Protein AF-A0A2S9GE25-F1 (afdb_monomer_lite)

Secondary structure (DSSP, 8-state):
-GGG-SS-EEE--SSGGG-S---TT-SS-GGGGS-SSSTTEEEETT--EEEPPPP-TTHHHHHHHHSTT--PPPPP---S-----

Radius of gyration: 21.11 Å; chains: 1; bounding box: 48×35×55 Å

Sequence (85 aa):
MRDGLGLRLELRLHDAHDSNVRVAGALRRAAEGVPADQPGRGRTMAAEHFLFARPALESISVLNARYPGQSAPPIRLLPTDLAPT

Structure (mmCIF, N/CA/C/O backbone):
data_AF-A0A2S9GE25-F1
#
_entry.id   AF-A0A2S9GE25-F1
#
loop_
_atom_site.group_PDB
_atom_site.id
_atom_site.type_symbol
_atom_site.label_atom_id
_atom_site.label_alt_id
_atom_site.label_comp_id
_atom_site.label_asym_id
_atom_site.label_entity_id
_atom_site.label_seq_id
_atom_site.pdbx_PDB_ins_code
_atom_site.Cartn_x
_atom_site.Cartn_y
_atom_site.Cartn_z
_atom_site.occupancy
_atom_site.B_iso_or_equiv
_atom_site.auth_seq_id
_atom_site.auth_comp_id
_atom_site.auth_asym_id
_atom_site.auth_atom_id
_atom_site.pdbx_PDB_model_num
ATOM 1 N N . MET A 1 1 ? 1.827 17.189 1.875 1.00 77.50 1 MET A N 1
ATOM 2 C CA . MET A 1 1 ? 1.602 15.778 2.277 1.00 77.50 1 MET A CA 1
ATOM 3 C C . MET A 1 1 ? 2.325 14.771 1.385 1.00 77.50 1 MET A C 1
ATOM 5 O O . MET A 1 1 ? 2.844 13.804 1.922 1.00 77.50 1 MET A O 1
ATOM 9 N N . ARG A 1 2 ? 2.416 14.995 0.061 1.00 83.19 2 ARG A N 1
ATOM 10 C CA . ARG A 1 2 ? 3.134 14.116 -0.885 1.00 83.19 2 ARG A CA 1
ATOM 11 C C . ARG A 1 2 ? 4.530 13.729 -0.391 1.00 83.19 2 ARG A C 1
ATOM 13 O O . ARG A 1 2 ? 4.833 12.542 -0.326 1.00 83.19 2 ARG A O 1
ATOM 20 N N . ASP A 1 3 ? 5.339 14.699 0.019 1.00 86.75 3 ASP A N 1
ATOM 21 C CA . ASP A 1 3 ? 6.750 14.481 0.385 1.00 86.75 3 ASP A CA 1
ATOM 22 C C . ASP A 1 3 ? 6.965 13.774 1.729 1.00 86.75 3 ASP A C 1
ATOM 24 O O . ASP A 1 3 ? 8.071 13.335 2.011 1.00 86.75 3 ASP A O 1
ATOM 28 N N . GLY A 1 4 ? 5.904 13.577 2.521 1.00 88.12 4 GLY A N 1
ATOM 29 C CA . GLY A 1 4 ? 5.959 12.817 3.776 1.00 88.12 4 GLY A CA 1
ATOM 30 C C . GLY A 1 4 ? 5.804 11.299 3.611 1.00 88.12 4 GLY A C 1
ATOM 31 O O . GLY A 1 4 ? 5.851 10.573 4.599 1.00 88.12 4 GLY A O 1
ATOM 32 N N . LEU A 1 5 ? 5.584 10.800 2.390 1.00 86.38 5 LEU A N 1
ATOM 33 C CA . LEU A 1 5 ? 5.402 9.370 2.125 1.00 86.38 5 LEU A CA 1
ATOM 34 C C . LEU A 1 5 ? 6.759 8.674 1.936 1.00 86.38 5 LEU A C 1
ATOM 36 O O . LEU A 1 5 ? 7.356 8.782 0.866 1.00 86.38 5 LEU A O 1
ATOM 40 N N . GLY A 1 6 ? 7.217 7.947 2.963 1.00 86.31 6 GLY A N 1
ATOM 41 C CA . GLY A 1 6 ? 8.517 7.258 2.965 1.00 86.31 6 GLY A CA 1
ATOM 42 C C . GLY A 1 6 ? 8.620 6.052 2.020 1.00 86.31 6 GLY A C 1
ATOM 43 O O . GLY A 1 6 ? 9.691 5.788 1.484 1.00 86.31 6 GLY A O 1
ATOM 44 N N . LEU A 1 7 ? 7.509 5.353 1.759 1.00 91.06 7 LEU A N 1
ATOM 45 C CA . LEU A 1 7 ? 7.408 4.305 0.738 1.00 91.06 7 LEU A CA 1
ATOM 46 C C . LEU A 1 7 ? 6.372 4.719 -0.305 1.00 91.06 7 LEU A C 1
ATOM 48 O O . LEU A 1 7 ? 5.255 5.110 0.035 1.00 91.06 7 LEU A O 1
ATOM 52 N N . ARG A 1 8 ? 6.739 4.605 -1.582 1.00 93.62 8 ARG A N 1
ATOM 53 C CA . ARG A 1 8 ? 5.869 4.915 -2.717 1.00 93.62 8 ARG A CA 1
ATOM 54 C C . ARG A 1 8 ? 5.905 3.770 -3.720 1.00 93.62 8 ARG A C 1
ATOM 56 O O . ARG A 1 8 ? 6.975 3.354 -4.162 1.00 93.62 8 ARG A O 1
ATOM 63 N N . LEU A 1 9 ? 4.720 3.289 -4.069 1.00 95.25 9 LEU A N 1
ATOM 64 C CA . LEU A 1 9 ? 4.492 2.270 -5.083 1.00 95.25 9 LEU A CA 1
ATOM 65 C C . LEU A 1 9 ? 3.522 2.869 -6.099 1.00 95.25 9 LEU A C 1
ATOM 67 O O . LEU A 1 9 ? 2.408 3.244 -5.737 1.00 95.25 9 LEU A O 1
ATOM 71 N N . GLU A 1 10 ? 3.962 3.008 -7.346 1.00 96.06 10 GLU A N 1
ATOM 72 C CA . GLU A 1 10 ? 3.170 3.635 -8.403 1.00 96.06 10 GLU A CA 1
ATOM 73 C C . GLU A 1 10 ? 2.568 2.556 -9.302 1.00 96.06 10 GLU A C 1
ATOM 75 O O . GLU A 1 10 ? 3.303 1.789 -9.916 1.00 96.06 10 GLU A O 1
ATOM 80 N N . LEU A 1 11 ? 1.241 2.469 -9.377 1.00 97.31 11 LEU A N 1
ATOM 81 C CA . LEU A 1 11 ? 0.552 1.587 -10.325 1.00 97.31 11 LEU A CA 1
ATOM 82 C C . LEU A 1 11 ? 0.531 2.200 -11.733 1.00 97.31 11 LEU A C 1
ATOM 84 O O . LEU A 1 11 ? 1.012 3.313 -11.944 1.00 97.31 11 LEU A O 1
ATOM 88 N N . ARG A 1 12 ? -0.046 1.495 -12.713 1.00 96.44 12 ARG A N 1
ATOM 89 C CA . ARG A 1 12 ? -0.320 2.088 -14.029 1.00 96.44 12 ARG A CA 1
ATOM 90 C C . ARG A 1 12 ? -1.116 3.389 -13.870 1.00 96.44 12 ARG A C 1
ATOM 92 O O . ARG A 1 12 ? -2.254 3.377 -13.409 1.00 96.44 12 ARG A O 1
ATOM 99 N N . LEU A 1 13 ? -0.513 4.496 -14.292 1.00 95.38 13 LEU A N 1
ATOM 100 C CA . LEU A 1 13 ? -1.174 5.797 -14.387 1.00 95.38 13 LEU A CA 1
ATOM 101 C C . LEU A 1 13 ? -1.941 5.922 -15.704 1.00 95.38 13 LEU A C 1
ATOM 103 O O . LEU A 1 13 ? -1.647 5.199 -16.648 1.00 95.38 13 LEU A O 1
ATOM 107 N N . HIS A 1 14 ? -2.898 6.844 -15.793 1.00 93.88 14 HIS A N 1
ATOM 108 C CA . HIS A 1 14 ? -3.527 7.166 -17.076 1.00 93.88 14 HIS A CA 1
ATOM 109 C C . HIS A 1 14 ? -2.537 7.920 -17.982 1.00 93.88 14 HIS A C 1
ATOM 111 O O . HIS A 1 14 ? -2.215 7.441 -19.071 1.00 93.88 14 HIS A O 1
ATOM 117 N N . ASP A 1 15 ? -1.959 9.014 -17.473 1.00 94.81 15 ASP A N 1
ATOM 118 C CA . ASP A 1 15 ? -0.856 9.749 -18.100 1.00 94.81 15 ASP A CA 1
ATOM 119 C C . ASP A 1 15 ? 0.479 9.426 -17.405 1.00 94.81 15 ASP A C 1
ATOM 121 O O . ASP A 1 15 ? 0.609 9.488 -16.182 1.00 94.81 15 ASP A O 1
ATOM 125 N N . ALA A 1 16 ? 1.498 9.066 -18.187 1.00 94.12 16 ALA A N 1
ATOM 126 C CA . ALA A 1 16 ? 2.833 8.765 -17.677 1.00 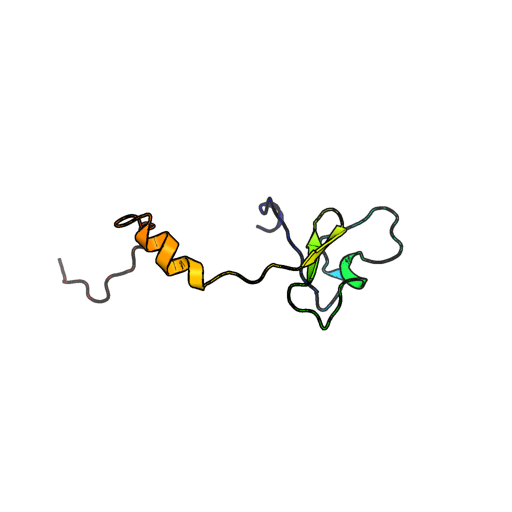94.12 16 ALA A CA 1
ATOM 127 C C . ALA A 1 16 ? 3.608 10.018 -17.214 1.00 94.12 16 ALA A C 1
ATOM 129 O O . ALA A 1 16 ? 4.597 9.889 -16.482 1.00 94.12 16 ALA A O 1
ATOM 130 N N . HIS A 1 17 ? 3.187 11.225 -17.610 1.00 92.25 17 HIS A N 1
ATOM 131 C CA . HIS A 1 17 ? 3.821 12.480 -17.184 1.00 92.25 17 HIS A CA 1
ATOM 132 C C . HIS A 1 17 ? 3.632 12.758 -15.692 1.00 92.25 17 HIS A C 1
ATOM 134 O O . HIS A 1 17 ? 4.553 13.279 -15.046 1.00 92.25 17 HIS A O 1
ATOM 140 N N . ASP A 1 18 ? 2.511 12.299 -15.139 1.00 93.69 18 ASP A N 1
ATOM 141 C CA . ASP A 1 18 ? 2.165 12.416 -13.721 1.00 93.69 18 ASP A CA 1
ATOM 142 C C . ASP A 1 18 ? 3.021 11.525 -12.811 1.00 93.69 18 ASP A C 1
ATOM 144 O O . ASP A 1 18 ? 2.988 11.664 -11.585 1.00 93.69 18 ASP A O 1
ATOM 148 N N . SER A 1 19 ? 3.823 10.629 -13.396 1.00 94.00 19 SER A N 1
ATOM 149 C CA . SER A 1 19 ? 4.691 9.720 -12.653 1.00 94.00 19 SER A CA 1
ATOM 150 C C . SER A 1 19 ? 5.604 10.478 -11.694 1.00 94.00 19 SER A C 1
ATOM 152 O O . SER A 1 19 ? 6.183 11.511 -12.034 1.00 94.00 19 SER A O 1
ATOM 154 N N . ASN A 1 20 ? 5.787 9.939 -10.496 1.00 92.19 20 ASN A N 1
ATOM 155 C CA . ASN A 1 20 ? 6.783 10.408 -9.538 1.00 92.19 20 ASN A CA 1
ATOM 156 C C . ASN A 1 20 ? 8.166 9.819 -9.823 1.00 92.19 20 ASN A C 1
ATOM 158 O O . ASN A 1 20 ? 9.168 10.334 -9.328 1.00 92.19 20 ASN A O 1
ATOM 162 N N . VAL A 1 21 ? 8.225 8.742 -10.606 1.00 92.50 21 VAL A N 1
ATOM 163 C CA . VAL A 1 21 ? 9.459 8.025 -10.905 1.00 92.50 21 VAL A CA 1
ATOM 164 C C . VAL A 1 21 ? 10.200 8.758 -12.024 1.00 92.50 21 VAL A C 1
ATOM 166 O O . VAL A 1 21 ? 9.662 9.045 -13.101 1.00 92.50 21 VAL A O 1
ATOM 169 N N . ARG A 1 22 ? 11.458 9.110 -11.760 1.00 88.31 22 ARG A N 1
ATOM 170 C CA . ARG A 1 22 ? 12.343 9.804 -12.701 1.00 88.31 22 ARG A CA 1
ATOM 171 C C . ARG A 1 22 ? 13.661 9.050 -12.764 1.00 88.31 22 ARG A C 1
ATOM 173 O O . ARG A 1 22 ? 14.299 8.844 -11.741 1.00 88.31 22 ARG A O 1
ATOM 180 N N . VAL A 1 23 ? 14.055 8.652 -13.969 1.00 90.12 23 VAL A N 1
ATOM 181 C CA . VAL A 1 23 ? 15.354 8.026 -14.228 1.00 90.12 23 VAL A CA 1
ATOM 182 C C . VAL A 1 23 ? 16.195 9.048 -14.978 1.00 90.12 23 VAL A C 1
ATOM 184 O O . VAL A 1 23 ? 15.812 9.487 -16.063 1.00 90.12 23 VAL A O 1
ATOM 187 N N . ALA A 1 24 ? 17.300 9.483 -14.373 1.00 89.94 24 ALA A N 1
ATOM 188 C CA . ALA A 1 24 ? 18.196 10.450 -14.996 1.00 89.94 24 ALA A CA 1
ATOM 189 C C . ALA A 1 24 ? 18.753 9.881 -16.312 1.00 89.94 24 ALA A C 1
ATOM 191 O O . ALA A 1 24 ? 19.178 8.731 -16.362 1.00 89.94 24 ALA A O 1
ATOM 192 N N . GLY A 1 25 ? 18.713 10.676 -17.384 1.00 89.88 25 GLY A N 1
ATOM 193 C CA . GLY A 1 25 ? 19.181 10.263 -18.712 1.00 89.88 25 GLY A CA 1
ATOM 194 C C . GLY A 1 25 ? 18.231 9.348 -19.496 1.00 89.88 25 GLY A C 1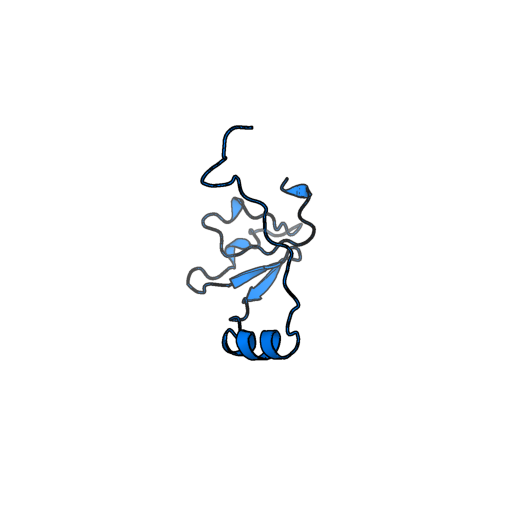
ATOM 195 O O . GLY A 1 25 ? 18.546 8.990 -20.628 1.00 89.88 25 GLY A O 1
ATOM 196 N N . ALA A 1 26 ? 17.065 8.981 -18.951 1.00 87.56 26 ALA A N 1
ATOM 197 C CA . ALA A 1 26 ? 16.083 8.200 -19.698 1.00 87.56 26 ALA A CA 1
ATOM 198 C C . ALA A 1 26 ? 15.336 9.068 -20.724 1.00 87.56 26 ALA A C 1
ATOM 200 O O . ALA A 1 26 ? 14.805 10.126 -20.390 1.00 87.56 26 ALA A O 1
ATOM 201 N N . LEU A 1 27 ? 15.244 8.575 -21.964 1.00 89.12 27 LEU A N 1
ATOM 202 C CA . LEU A 1 27 ? 14.516 9.235 -23.056 1.00 89.12 27 LEU A CA 1
ATOM 203 C C . LEU A 1 27 ? 12.989 9.198 -22.863 1.00 89.12 27 LEU A C 1
ATOM 205 O O . LEU A 1 27 ? 12.281 10.073 -23.348 1.00 89.12 27 LEU A O 1
ATOM 209 N N . ARG A 1 28 ? 12.486 8.172 -22.169 1.00 89.88 28 ARG A N 1
ATOM 210 C CA . ARG A 1 28 ? 11.059 7.924 -21.924 1.00 89.88 28 ARG A CA 1
ATOM 211 C C . ARG A 1 28 ? 10.755 7.915 -20.435 1.00 89.88 28 ARG A C 1
ATOM 213 O O . ARG A 1 28 ? 11.634 7.628 -19.614 1.00 89.88 28 ARG A O 1
ATOM 220 N N . ARG A 1 29 ? 9.501 8.183 -20.065 1.00 92.06 29 ARG A N 1
ATOM 221 C CA . ARG A 1 29 ? 9.059 8.028 -18.675 1.00 92.06 29 ARG A CA 1
ATOM 222 C C . ARG A 1 29 ? 9.054 6.553 -18.303 1.00 92.06 29 ARG A C 1
ATOM 224 O O . ARG A 1 29 ? 8.529 5.711 -19.021 1.00 92.06 29 ARG A O 1
ATOM 231 N N . ALA A 1 30 ? 9.560 6.252 -17.111 1.00 91.69 30 ALA A N 1
ATOM 232 C CA . ALA A 1 30 ? 9.545 4.900 -16.563 1.00 91.69 30 ALA A CA 1
ATOM 233 C C . ALA A 1 30 ? 8.12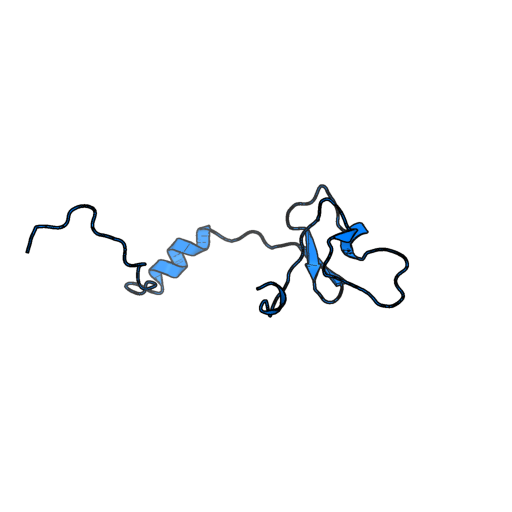6 4.296 -16.492 1.00 91.69 30 ALA A C 1
ATOM 235 O O . ALA A 1 30 ? 7.989 3.080 -16.573 1.00 91.69 30 ALA A O 1
ATOM 236 N N . ALA A 1 31 ? 7.092 5.131 -16.343 1.00 95.12 31 ALA A N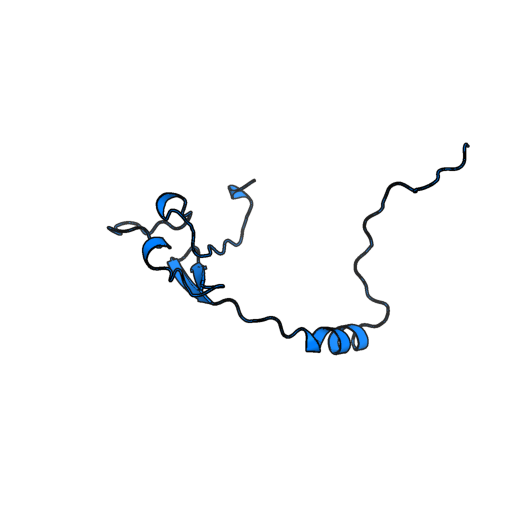 1
ATOM 237 C CA . ALA A 1 31 ? 5.694 4.712 -16.281 1.00 95.12 31 ALA A CA 1
ATOM 238 C C . ALA A 1 31 ? 5.084 4.322 -17.643 1.00 95.12 31 ALA A C 1
ATOM 240 O O . ALA A 1 31 ? 4.077 3.619 -17.662 1.00 95.12 31 ALA A O 1
ATOM 241 N N . GLU A 1 32 ? 5.687 4.716 -18.775 1.00 95.06 32 GLU A N 1
ATOM 242 C CA . GLU A 1 32 ? 5.208 4.322 -20.115 1.00 95.06 32 GLU A CA 1
ATOM 243 C C . GLU A 1 32 ? 5.307 2.808 -20.346 1.00 95.06 32 GLU A C 1
ATOM 245 O O . GLU A 1 32 ? 4.535 2.249 -21.117 1.00 95.06 32 GLU A O 1
ATOM 250 N N . GLY A 1 33 ? 6.247 2.136 -19.674 1.00 93.69 33 GLY A N 1
ATOM 251 C CA . GLY A 1 33 ? 6.466 0.694 -19.803 1.00 93.69 33 GLY A CA 1
ATOM 252 C C . GLY A 1 33 ? 5.533 -0.180 -18.960 1.00 93.69 33 GLY A C 1
ATOM 253 O O . GLY A 1 33 ? 5.684 -1.400 -18.979 1.00 93.69 33 GLY A O 1
ATOM 254 N N . VAL A 1 34 ? 4.603 0.404 -18.196 1.00 96.12 34 VAL A N 1
ATOM 255 C CA . VAL A 1 34 ? 3.692 -0.365 -17.337 1.00 96.12 34 VAL A CA 1
ATOM 256 C C . VAL A 1 34 ? 2.516 -0.899 -18.173 1.00 96.12 34 VAL A C 1
ATOM 258 O O . VAL A 1 34 ? 1.824 -0.097 -18.804 1.00 96.12 34 VAL A O 1
ATOM 261 N N . PRO A 1 35 ? 2.234 -2.218 -18.164 1.00 95.56 35 PRO A N 1
ATOM 262 C CA . PRO A 1 35 ? 1.096 -2.789 -18.889 1.00 95.56 35 PRO A CA 1
ATOM 263 C C . PRO A 1 35 ? -0.246 -2.199 -18.439 1.00 95.56 35 PRO A C 1
ATOM 265 O O . PRO A 1 35 ? -0.488 -2.034 -17.242 1.00 95.56 35 PRO A O 1
ATOM 268 N N . ALA A 1 36 ? -1.124 -1.884 -19.394 1.00 93.50 36 ALA A N 1
ATOM 269 C CA . ALA A 1 36 ? -2.420 -1.256 -19.117 1.00 93.50 36 ALA A CA 1
ATOM 270 C C . ALA A 1 36 ? -3.517 -2.256 -18.711 1.00 93.50 36 ALA A C 1
ATOM 272 O O . ALA A 1 36 ? -4.463 -1.897 -18.019 1.00 93.50 36 ALA A O 1
ATOM 273 N N . ASP A 1 37 ? -3.376 -3.508 -19.127 1.00 94.25 37 ASP A N 1
ATOM 274 C CA . ASP A 1 37 ? -4.344 -4.598 -19.004 1.00 94.25 37 ASP A CA 1
ATOM 275 C C . ASP A 1 37 ? -4.023 -5.567 -17.855 1.00 94.25 37 ASP A C 1
ATOM 277 O O . ASP A 1 37 ? -4.685 -6.592 -17.693 1.00 94.25 37 ASP A O 1
ATOM 281 N N . GLN A 1 38 ? -3.028 -5.240 -17.022 1.00 94.94 38 GLN A N 1
ATOM 282 C CA . GLN A 1 38 ? -2.597 -6.083 -15.909 1.00 94.94 38 GLN A CA 1
ATOM 283 C C . GLN A 1 38 ? -2.717 -5.355 -14.559 1.00 94.94 38 GLN A C 1
ATOM 285 O O . GLN A 1 38 ? -1.746 -4.758 -14.079 1.00 94.94 38 GLN A O 1
ATOM 290 N N . PRO A 1 39 ? -3.898 -5.407 -13.911 1.00 95.62 39 PRO A N 1
ATOM 291 C CA . PRO A 1 39 ? -4.115 -4.812 -12.599 1.00 95.62 39 PRO A CA 1
ATOM 292 C C . PRO A 1 39 ? -3.082 -5.273 -11.569 1.00 95.62 39 PRO A C 1
ATOM 294 O O . PRO A 1 39 ? -2.696 -6.440 -11.519 1.00 95.62 39 PRO A O 1
ATOM 297 N N . GLY A 1 40 ? -2.634 -4.337 -10.734 1.00 96.44 40 GLY A N 1
ATOM 298 C CA . GLY A 1 40 ? -1.598 -4.583 -9.731 1.00 96.44 40 GLY A CA 1
ATOM 299 C C . GLY A 1 40 ? -0.161 -4.458 -10.246 1.00 96.44 40 GLY A C 1
ATOM 300 O O . GLY A 1 40 ? 0.753 -4.542 -9.425 1.00 96.44 40 GLY A O 1
ATOM 301 N N . ARG A 1 41 ? 0.069 -4.240 -11.555 1.00 97.88 41 ARG A N 1
ATOM 302 C CA . ARG A 1 41 ? 1.391 -3.860 -12.086 1.00 97.88 41 ARG A CA 1
ATOM 303 C C . ARG A 1 41 ? 1.734 -2.408 -11.788 1.00 97.88 41 ARG A C 1
ATOM 305 O O . ARG A 1 41 ? 0.879 -1.524 -11.842 1.00 97.88 41 ARG A O 1
ATOM 312 N N . GLY A 1 42 ? 3.019 -2.170 -11.541 1.00 97.19 42 GLY A N 1
ATOM 313 C CA . GLY A 1 42 ? 3.525 -0.844 -11.223 1.00 97.19 42 GLY A CA 1
ATOM 314 C C . GLY A 1 42 ? 5.045 -0.715 -11.263 1.00 97.19 42 GLY A C 1
ATOM 315 O O . GLY A 1 42 ? 5.755 -1.636 -11.682 1.00 97.19 42 GLY A O 1
ATOM 316 N N . ARG A 1 43 ? 5.528 0.450 -10.820 1.00 96.44 43 ARG A N 1
ATOM 317 C CA . ARG A 1 43 ? 6.938 0.821 -10.672 1.00 96.44 43 ARG A CA 1
ATOM 318 C C . ARG A 1 43 ? 7.272 1.135 -9.214 1.00 96.44 43 ARG A C 1
ATOM 320 O O . ARG A 1 43 ? 6.519 1.832 -8.530 1.00 96.44 43 ARG A O 1
ATOM 327 N N . THR A 1 44 ? 8.424 0.665 -8.751 1.00 95.69 44 THR A N 1
ATOM 328 C CA . THR A 1 44 ? 9.042 1.165 -7.513 1.00 95.69 44 THR A CA 1
ATOM 329 C C . THR A 1 44 ? 9.664 2.544 -7.755 1.00 95.69 44 THR A C 1
ATOM 331 O O . THR A 1 44 ? 9.844 2.967 -8.901 1.00 95.69 44 THR A O 1
ATOM 334 N N . MET A 1 45 ? 10.058 3.249 -6.690 1.00 92.38 45 MET A N 1
ATOM 335 C CA . MET A 1 45 ? 10.810 4.506 -6.834 1.00 92.38 45 MET A CA 1
ATOM 336 C C . MET A 1 45 ? 12.199 4.314 -7.459 1.00 92.38 45 MET A C 1
ATOM 338 O O . MET A 1 45 ? 12.725 5.255 -8.047 1.00 92.38 45 MET A O 1
ATOM 342 N N . ALA A 1 46 ? 12.754 3.099 -7.397 1.00 93.06 46 ALA A N 1
ATOM 343 C CA . ALA A 1 46 ? 13.969 2.701 -8.110 1.00 93.06 46 ALA A CA 1
ATOM 344 C C . ALA A 1 46 ? 13.708 2.320 -9.581 1.00 93.06 46 ALA A C 1
ATOM 346 O O . ALA A 1 46 ? 14.619 1.896 -10.285 1.00 93.06 46 ALA A O 1
ATOM 347 N N . ALA A 1 47 ? 12.473 2.495 -10.065 1.00 94.31 47 ALA A N 1
ATOM 348 C CA . ALA A 1 47 ? 12.067 2.165 -11.422 1.00 94.31 47 ALA A CA 1
ATOM 349 C C . ALA A 1 47 ? 12.194 0.657 -11.732 1.00 94.31 47 ALA A C 1
ATOM 351 O O . ALA A 1 47 ? 12.612 0.259 -12.821 1.00 94.31 47 ALA A O 1
ATOM 352 N N . GLU A 1 48 ? 11.786 -0.198 -10.797 1.00 95.62 48 GLU A N 1
ATOM 353 C CA . GLU A 1 48 ? 11.651 -1.644 -11.015 1.00 95.62 48 GLU A CA 1
ATOM 354 C C . GLU A 1 48 ? 10.189 -1.996 -11.279 1.00 95.62 48 GLU A C 1
ATOM 356 O O . GLU A 1 48 ? 9.291 -1.380 -10.707 1.00 95.62 48 GLU A O 1
ATOM 361 N N . HIS A 1 49 ? 9.930 -2.994 -12.124 1.00 96.81 49 HIS A N 1
ATOM 362 C CA . HIS A 1 49 ? 8.576 -3.522 -12.282 1.00 96.81 49 HIS A CA 1
ATOM 363 C C . HIS A 1 49 ? 8.212 -4.439 -11.117 1.00 96.81 49 HIS A C 1
ATOM 365 O O . HIS A 1 49 ? 8.967 -5.347 -10.784 1.00 96.81 49 HIS A O 1
ATOM 371 N N . PHE A 1 50 ? 7.010 -4.269 -10.571 1.00 97.62 50 PHE A N 1
ATOM 372 C CA . PHE A 1 50 ? 6.440 -5.195 -9.591 1.00 97.62 50 PHE A CA 1
ATOM 373 C C . PHE A 1 50 ? 5.022 -5.617 -9.992 1.00 97.62 50 PHE A C 1
ATOM 375 O O . PHE A 1 50 ? 4.420 -5.024 -10.888 1.00 97.62 50 PHE A O 1
ATOM 382 N N . LEU A 1 51 ? 4.503 -6.665 -9.349 1.00 97.81 51 LEU A N 1
ATOM 383 C CA . LEU A 1 51 ? 3.085 -7.042 -9.342 1.00 97.81 51 LEU A CA 1
ATOM 384 C C . LEU A 1 51 ? 2.662 -7.270 -7.896 1.00 97.81 51 LEU A C 1
ATOM 386 O O . LEU A 1 51 ? 3.344 -8.001 -7.177 1.00 97.81 51 LEU A O 1
ATOM 390 N N . PHE A 1 52 ? 1.556 -6.665 -7.470 1.00 97.38 52 PHE A N 1
ATOM 391 C CA . PHE A 1 52 ? 0.997 -6.964 -6.155 1.00 97.38 52 PHE A CA 1
ATOM 392 C C . PHE A 1 52 ? 0.560 -8.426 -6.061 1.00 97.38 52 PHE A C 1
ATOM 394 O O . PHE A 1 52 ? -0.159 -8.937 -6.921 1.00 97.38 52 PHE A O 1
ATOM 401 N N . ALA A 1 53 ? 0.960 -9.084 -4.976 1.00 97.19 53 ALA A N 1
ATOM 402 C CA . ALA A 1 53 ? 0.411 -10.380 -4.619 1.00 97.19 53 ALA A CA 1
ATOM 403 C C . ALA A 1 53 ? -1.077 -10.243 -4.263 1.00 97.19 53 ALA A C 1
ATOM 405 O O . ALA A 1 53 ? -1.503 -9.242 -3.679 1.00 97.19 53 ALA A O 1
ATOM 406 N N . ARG A 1 54 ? -1.872 -11.268 -4.583 1.00 95.88 54 ARG A N 1
ATOM 407 C CA . ARG A 1 54 ? -3.245 -11.356 -4.076 1.00 95.88 54 ARG A CA 1
ATOM 408 C C . ARG A 1 54 ? -3.192 -11.673 -2.577 1.00 95.88 54 ARG A C 1
ATOM 410 O O . ARG A 1 54 ? -2.420 -12.550 -2.190 1.00 95.88 54 ARG A O 1
ATOM 417 N N . PRO A 1 55 ? -3.987 -10.994 -1.734 1.00 96.25 55 PRO A N 1
ATOM 418 C CA . PRO A 1 55 ? -4.031 -11.310 -0.314 1.00 96.25 55 PRO A CA 1
ATOM 419 C C . PRO A 1 55 ? -4.662 -12.691 -0.088 1.00 96.25 55 PRO A C 1
ATOM 421 O O . PRO A 1 55 ? -5.672 -13.019 -0.711 1.00 96.25 55 PRO A O 1
ATOM 424 N N . ALA A 1 56 ? -4.088 -13.469 0.829 1.00 96.38 56 ALA A N 1
ATOM 425 C CA . ALA A 1 56 ? -4.623 -14.756 1.275 1.00 96.38 56 ALA A CA 1
ATOM 426 C C . ALA A 1 56 ? -5.709 -14.528 2.339 1.00 96.38 56 ALA A C 1
ATOM 428 O O . ALA A 1 56 ? -5.444 -14.593 3.542 1.00 96.38 56 ALA A O 1
ATOM 429 N N . LEU A 1 57 ? -6.922 -14.171 1.912 1.00 96.69 57 LEU A N 1
ATOM 430 C CA . LEU A 1 57 ? -8.021 -13.798 2.817 1.00 96.69 57 LEU A CA 1
ATOM 431 C C . LEU A 1 57 ? -8.460 -14.953 3.729 1.00 96.69 57 LEU A C 1
ATOM 433 O O . LEU A 1 57 ? -8.913 -14.728 4.849 1.00 96.69 57 LEU A O 1
ATOM 437 N N . GLU A 1 58 ? -8.257 -16.190 3.292 1.00 95.94 58 GLU A N 1
ATOM 438 C CA . GLU A 1 58 ? -8.464 -17.404 4.077 1.00 95.94 58 GLU A CA 1
ATOM 439 C C . GLU A 1 58 ? -7.610 -17.451 5.355 1.00 95.94 58 GLU A C 1
ATOM 441 O O . GLU A 1 58 ? -7.984 -18.106 6.326 1.00 95.94 58 GLU A O 1
ATOM 446 N N . SER A 1 59 ? -6.494 -16.714 5.400 1.00 96.50 59 SER A N 1
ATOM 447 C CA . SER A 1 59 ? -5.623 -16.651 6.579 1.00 96.50 59 SER A CA 1
ATOM 448 C C . SER A 1 59 ? -6.197 -15.820 7.731 1.00 96.50 59 SER A C 1
ATOM 450 O O . SER A 1 59 ? -5.716 -15.933 8.859 1.00 96.50 59 SER A O 1
ATOM 452 N N . ILE A 1 60 ? -7.231 -15.006 7.485 1.00 96.19 60 ILE A N 1
ATOM 453 C CA . ILE A 1 60 ? -7.772 -14.067 8.479 1.00 96.19 60 ILE A CA 1
ATOM 454 C C . ILE A 1 60 ? -8.283 -14.808 9.721 1.00 96.19 60 ILE A C 1
ATOM 456 O O . ILE A 1 60 ? -7.949 -14.431 10.844 1.00 96.19 60 ILE A O 1
ATOM 460 N N . SER A 1 61 ? -9.055 -15.885 9.545 1.00 96.06 61 SER A N 1
ATOM 461 C CA . SER A 1 61 ? -9.591 -16.659 10.674 1.00 96.06 61 SER A CA 1
ATOM 462 C C . SER A 1 61 ? -8.479 -17.316 11.496 1.00 96.06 61 SER A C 1
ATOM 464 O O . SER A 1 61 ? -8.528 -17.291 12.725 1.00 96.06 61 SER A O 1
ATOM 466 N N . VAL A 1 62 ? -7.445 -17.833 10.827 1.00 97.06 62 VAL A N 1
ATOM 467 C CA . VAL A 1 62 ? -6.262 -18.440 11.455 1.00 97.06 62 VAL A CA 1
ATOM 468 C C . VAL A 1 62 ? -5.482 -17.410 12.275 1.00 97.06 62 VAL A C 1
ATOM 470 O O . VAL A 1 62 ? -5.071 -17.705 13.397 1.00 97.06 62 VAL A O 1
ATOM 473 N N . LEU A 1 63 ? -5.294 -16.197 11.745 1.00 96.12 63 LEU A N 1
ATOM 474 C CA . LEU A 1 63 ? -4.627 -15.105 12.460 1.00 96.12 63 LEU A CA 1
ATOM 475 C C . LEU A 1 63 ? -5.430 -14.663 13.688 1.00 96.12 63 LEU A C 1
ATOM 477 O O . LEU A 1 63 ? -4.862 -14.547 14.771 1.00 96.12 63 LEU A O 1
ATOM 481 N N . ASN A 1 64 ? -6.745 -14.493 13.553 1.00 96.31 64 ASN A N 1
ATOM 482 C CA . ASN A 1 64 ? -7.605 -14.098 14.671 1.00 96.31 64 ASN A CA 1
ATOM 483 C C . ASN A 1 64 ? -7.639 -15.162 15.777 1.00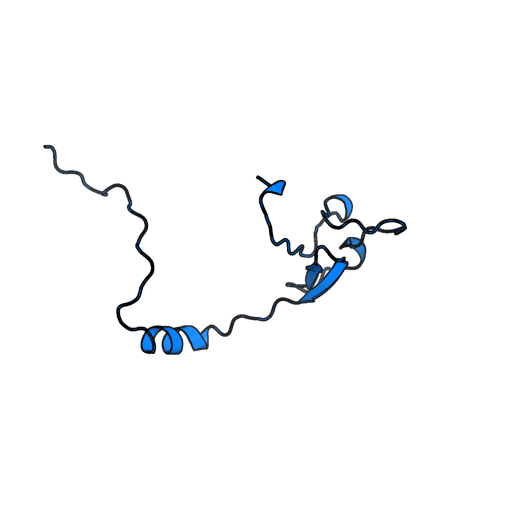 96.31 64 ASN A C 1
ATOM 485 O O . ASN A 1 64 ? -7.562 -14.826 16.956 1.00 96.31 64 ASN A O 1
ATOM 489 N N . ALA A 1 65 ? -7.696 -16.446 15.409 1.00 96.69 65 ALA A N 1
ATOM 490 C CA . ALA A 1 65 ? -7.645 -17.547 16.369 1.00 96.69 65 ALA A CA 1
ATOM 491 C C . ALA A 1 65 ? -6.296 -17.626 17.107 1.00 96.69 65 ALA A C 1
ATOM 493 O O . ALA A 1 65 ? -6.252 -18.057 18.257 1.00 96.69 65 ALA A O 1
ATOM 494 N N . ARG A 1 66 ? -5.199 -17.196 16.464 1.00 97.75 66 ARG A N 1
ATOM 495 C CA . ARG A 1 66 ? -3.863 -17.142 17.075 1.00 97.75 66 ARG A CA 1
ATOM 496 C C . ARG A 1 66 ? -3.728 -16.031 18.123 1.00 97.75 66 ARG A C 1
ATOM 498 O O . ARG A 1 66 ? -2.978 -16.215 19.077 1.00 97.75 66 ARG A O 1
ATOM 505 N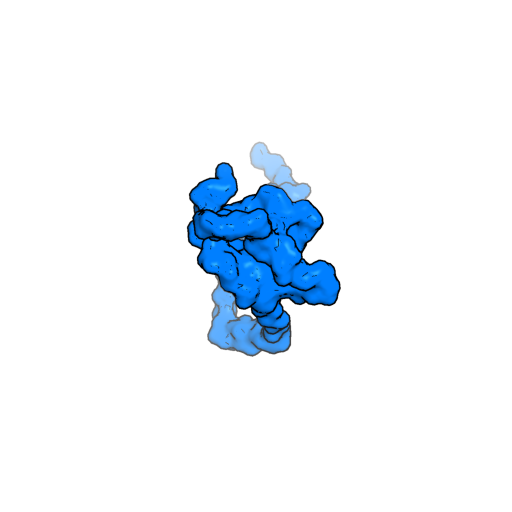 N . TYR A 1 67 ? -4.434 -14.912 17.961 1.00 96.75 67 TYR A N 1
ATOM 506 C CA . TYR A 1 67 ? -4.355 -13.745 18.853 1.00 96.75 67 TYR A CA 1
ATOM 507 C C . TYR A 1 67 ? -5.729 -13.384 19.446 1.00 96.75 67 TYR A C 1
ATOM 509 O O . TYR A 1 67 ? -6.257 -12.298 19.189 1.00 96.75 67 TYR A O 1
ATOM 517 N N . PRO A 1 68 ? -6.342 -14.280 20.242 1.00 96.38 68 PRO A N 1
ATOM 518 C CA . PRO A 1 68 ? -7.666 -14.038 20.798 1.00 96.38 68 PRO A CA 1
ATOM 519 C C . PRO A 1 68 ? -7.643 -12.851 21.768 1.00 96.38 68 PRO A C 1
ATOM 521 O O . PRO A 1 68 ? -6.724 -12.695 22.569 1.00 96.38 68 PRO A O 1
ATOM 524 N N . GLY A 1 69 ? -8.671 -12.005 21.700 1.00 94.75 69 GLY A N 1
ATOM 525 C CA . GLY A 1 69 ? -8.806 -10.832 22.570 1.00 94.75 69 GLY A CA 1
ATOM 526 C C . GLY A 1 69 ? -7.877 -9.659 22.230 1.00 94.75 69 GLY A C 1
ATOM 527 O O . GLY A 1 69 ? -7.961 -8.625 22.888 1.00 94.75 69 GLY A O 1
ATOM 528 N N . GLN A 1 70 ? -7.027 -9.777 21.204 1.00 96.56 70 GLN A N 1
ATOM 529 C CA . GLN A 1 70 ? -6.214 -8.671 20.711 1.00 96.56 70 GLN A CA 1
ATOM 530 C C . GLN A 1 70 ? -6.888 -8.017 19.502 1.00 96.56 70 GLN A C 1
ATOM 532 O O . GLN A 1 70 ? -7.082 -8.638 18.460 1.00 96.56 70 GLN A O 1
ATOM 537 N N . SER A 1 71 ? -7.218 -6.735 19.629 1.00 95.44 71 SER A N 1
ATOM 538 C CA . SER A 1 71 ? -7.732 -5.915 18.533 1.00 95.44 71 SER A CA 1
ATOM 539 C C . SER A 1 71 ? -7.124 -4.519 18.581 1.00 95.44 71 SER A C 1
ATOM 541 O O . SER A 1 71 ? -6.685 -4.052 19.633 1.00 95.44 71 SER A O 1
ATOM 543 N N . ALA A 1 72 ? -7.121 -3.825 17.444 1.00 95.94 72 ALA A N 1
ATOM 544 C CA . ALA A 1 72 ? -6.799 -2.405 17.429 1.00 95.94 72 ALA A CA 1
ATOM 545 C C . ALA A 1 72 ? -7.827 -1.620 18.273 1.00 95.94 72 ALA A C 1
ATOM 547 O O . ALA A 1 72 ? -9.009 -1.986 18.278 1.00 95.94 72 ALA A O 1
ATOM 548 N N . PRO A 1 73 ? -7.419 -0.543 18.969 1.00 97.06 73 PRO A N 1
ATOM 549 C CA . PRO A 1 73 ? -8.362 0.347 19.633 1.00 97.06 73 PRO A CA 1
ATOM 550 C C . PRO A 1 73 ? -9.381 0.917 18.629 1.00 97.06 73 PRO A C 1
ATOM 552 O O . PRO A 1 73 ? -8.977 1.355 17.547 1.00 97.06 73 PRO A O 1
ATOM 555 N N . PRO A 1 74 ? -10.686 0.932 18.953 1.00 96.12 74 PRO A N 1
ATOM 556 C CA . PRO A 1 74 ? -11.695 1.456 18.043 1.00 96.12 74 PRO A CA 1
ATOM 557 C C . PRO A 1 74 ? -11.591 2.980 17.915 1.00 96.12 74 PRO A C 1
ATOM 559 O O . PRO A 1 74 ? -11.195 3.684 18.848 1.00 96.12 74 PRO A O 1
ATOM 562 N N . ILE A 1 75 ? -12.010 3.507 16.762 1.00 97.00 75 ILE A N 1
ATOM 563 C CA . ILE A 1 75 ? -12.180 4.951 16.581 1.00 97.00 75 ILE A CA 1
ATOM 564 C C . ILE A 1 75 ? -13.369 5.407 17.431 1.00 97.00 75 ILE A C 1
ATOM 566 O O . ILE A 1 75 ? -14.473 4.883 17.296 1.00 97.00 75 ILE A O 1
ATOM 570 N N . ARG A 1 76 ? -13.152 6.392 18.309 1.00 96.19 76 ARG A N 1
ATOM 571 C CA . ARG A 1 76 ? -14.232 7.005 19.092 1.00 96.19 76 ARG A CA 1
ATOM 572 C C . ARG A 1 76 ? -15.126 7.819 18.164 1.00 96.19 76 ARG A C 1
ATOM 574 O O . ARG A 1 76 ? -14.636 8.703 17.465 1.00 96.19 76 ARG A O 1
ATOM 581 N N . LEU A 1 77 ? -16.418 7.523 18.181 1.00 96.31 77 LEU A N 1
ATOM 582 C CA . LEU A 1 77 ? -17.429 8.231 17.402 1.00 96.31 77 LEU A CA 1
ATOM 583 C C . LEU A 1 77 ? -18.242 9.153 18.310 1.00 96.31 77 LEU A C 1
ATOM 585 O O . LEU A 1 77 ? -18.284 8.962 19.527 1.00 96.31 77 LEU A O 1
ATOM 589 N N . LEU A 1 78 ? -18.896 10.145 17.707 1.00 95.88 78 LEU A N 1
ATOM 590 C CA . LEU A 1 78 ? -19.932 10.900 18.399 1.00 95.88 78 LEU A CA 1
ATOM 591 C C . LEU A 1 78 ? -21.088 9.939 18.746 1.00 95.88 78 LEU A C 1
ATOM 593 O O . LEU A 1 78 ? -21.502 9.180 17.864 1.00 95.88 78 LEU A O 1
ATOM 597 N N . PRO A 1 79 ? -21.605 9.939 19.988 1.00 93.88 79 PRO A N 1
ATOM 598 C CA . PRO A 1 79 ? -22.773 9.142 20.342 1.00 93.88 79 PRO A CA 1
ATOM 599 C C . PRO A 1 79 ? -23.978 9.517 19.478 1.00 93.88 79 PRO A C 1
ATOM 601 O O . PRO A 1 79 ? -24.207 10.692 19.197 1.00 93.88 79 PRO A O 1
ATOM 604 N N . THR A 1 80 ? -24.754 8.518 19.059 1.00 95.94 80 THR A N 1
ATOM 605 C CA . THR A 1 80 ? -25.984 8.734 18.278 1.00 95.94 80 THR A CA 1
ATOM 606 C C . THR A 1 80 ? -27.090 9.391 19.097 1.00 95.94 80 THR A C 1
ATOM 608 O O . THR A 1 80 ? -27.984 10.007 18.530 1.00 95.94 80 THR A O 1
ATOM 611 N N . ASP A 1 81 ? -27.021 9.242 20.417 1.00 93.56 81 ASP A N 1
ATOM 612 C CA . ASP A 1 81 ? -27.881 9.894 21.390 1.00 93.56 81 ASP A CA 1
ATOM 613 C C . ASP A 1 81 ? -27.006 10.367 22.553 1.00 93.56 81 ASP A C 1
ATOM 615 O O . ASP A 1 81 ? -26.111 9.645 23.010 1.00 93.56 81 ASP A O 1
ATOM 619 N N . LEU A 1 82 ? -27.234 11.599 22.992 1.00 92.62 82 LEU A N 1
ATOM 620 C CA . LEU A 1 82 ? -26.495 12.235 24.067 1.00 92.62 82 LEU A CA 1
ATOM 621 C C . LEU A 1 82 ? -27.519 12.775 25.060 1.00 92.62 82 LEU A C 1
ATOM 623 O O . LEU A 1 82 ? -28.141 13.810 24.820 1.00 92.62 82 LEU A O 1
ATOM 627 N N . ALA A 1 83 ? -27.708 12.048 26.162 1.00 87.31 83 ALA A N 1
ATOM 628 C CA . ALA A 1 83 ? -28.618 12.477 27.213 1.00 87.31 83 ALA A CA 1
ATOM 629 C C . ALA A 1 83 ? -28.198 13.866 27.738 1.00 87.31 83 ALA A C 1
ATOM 631 O O . ALA A 1 83 ? -26.999 14.096 27.938 1.00 87.31 83 ALA A O 1
ATOM 632 N N . PRO A 1 84 ? -29.149 14.794 27.956 1.00 83.44 84 PRO A N 1
ATOM 633 C CA . PRO A 1 84 ? -28.835 16.107 28.506 1.00 83.44 84 PRO A CA 1
ATOM 634 C C . PRO A 1 84 ? -28.270 15.965 29.925 1.00 83.44 84 PRO A C 1
ATOM 636 O O . PRO A 1 84 ? -28.817 15.222 30.741 1.00 83.44 84 PRO A O 1
ATOM 639 N N . THR A 1 85 ? -27.167 16.667 30.189 1.00 70.12 85 THR A N 1
ATOM 640 C CA . THR A 1 85 ? -26.535 16.811 31.514 1.00 70.12 85 THR A CA 1
ATOM 641 C C . THR A 1 85 ? -27.092 17.994 32.279 1.00 70.12 85 THR A C 1
ATOM 643 O O . THR A 1 85 ? -27.244 19.056 31.630 1.00 70.12 85 THR A O 1
#

Foldseek 3Di:
DVVPDPFDWAAQDPDLVPDPADDPPDPDRLNVPWDPPQPQWTAGSVSDIDGDDDDPPVCPVVVCVVPDPDDDDDDDDDDPDDDDD

pLDDT: mean 93.58, std 4.58, range [70.12, 97.88]